Protein AF-A0A929H1V7-F1 (afdb_monomer_lite)

Structure (mmCIF, N/CA/C/O backbone):
data_AF-A0A929H1V7-F1
#
_entry.id   AF-A0A929H1V7-F1
#
loop_
_atom_site.group_PDB
_atom_site.id
_atom_site.type_symbol
_atom_site.label_atom_id
_atom_site.label_alt_id
_atom_site.label_comp_id
_atom_site.label_asym_id
_atom_site.label_entity_id
_atom_site.label_seq_id
_atom_site.pdbx_PDB_ins_code
_atom_site.Cartn_x
_atom_site.Cartn_y
_atom_site.Cartn_z
_atom_site.occupancy
_atom_site.B_iso_or_equiv
_atom_site.auth_seq_id
_atom_site.auth_comp_id
_atom_site.auth_asym_id
_atom_site.auth_atom_id
_atom_site.pdbx_PDB_model_num
ATOM 1 N N . MET A 1 1 ? -8.031 -7.283 -23.800 1.00 56.28 1 MET A N 1
ATOM 2 C CA . MET A 1 1 ? -7.311 -6.531 -22.741 1.00 56.28 1 MET A CA 1
ATOM 3 C C . MET A 1 1 ? -5.813 -6.764 -22.829 1.00 56.28 1 MET A C 1
ATOM 5 O O . MET A 1 1 ? -5.122 -5.788 -23.085 1.00 56.28 1 MET A O 1
ATOM 9 N N . LYS A 1 2 ? -5.358 -8.027 -22.775 1.00 67.12 2 LYS A N 1
ATOM 10 C CA . LYS A 1 2 ? -3.942 -8.438 -22.882 1.00 67.12 2 LYS A CA 1
ATOM 11 C C . LYS A 1 2 ? -3.128 -7.681 -23.948 1.00 67.12 2 LYS A C 1
ATOM 13 O O . LYS A 1 2 ? -2.090 -7.115 -23.642 1.00 67.12 2 LYS A O 1
ATOM 18 N N . GLU A 1 3 ? -3.632 -7.583 -25.179 1.00 77.75 3 GLU A N 1
ATOM 19 C CA . GLU A 1 3 ? -2.918 -6.915 -26.286 1.00 77.75 3 GLU A CA 1
ATOM 20 C C . GLU A 1 3 ? -2.670 -5.415 -26.063 1.00 77.75 3 GLU A C 1
ATOM 22 O O . GLU A 1 3 ? -1.625 -4.895 -26.449 1.00 77.75 3 GLU A O 1
ATOM 27 N N . LYS A 1 4 ? -3.604 -4.705 -25.411 1.00 84.12 4 LYS A N 1
ATOM 28 C CA . LYS A 1 4 ? -3.446 -3.270 -25.124 1.00 84.12 4 LYS A CA 1
ATOM 29 C C . LYS A 1 4 ? -2.393 -3.038 -24.039 1.00 84.12 4 LYS A C 1
ATOM 31 O O . LYS A 1 4 ? -1.617 -2.096 -24.145 1.00 84.12 4 LYS A O 1
ATOM 36 N N . GLU A 1 5 ? -2.357 -3.897 -23.025 1.00 85.38 5 GLU A N 1
ATOM 37 C CA . GLU A 1 5 ? -1.403 -3.833 -21.909 1.00 85.38 5 GLU A CA 1
ATOM 38 C C . GLU A 1 5 ? 0.011 -4.184 -22.375 1.00 85.38 5 GLU A C 1
ATOM 40 O O . GLU A 1 5 ? 0.941 -3.408 -22.158 1.00 85.38 5 GLU A O 1
ATOM 45 N N . ILE A 1 6 ? 0.155 -5.282 -23.124 1.00 89.88 6 ILE A N 1
ATOM 46 C CA . ILE A 1 6 ? 1.415 -5.657 -23.779 1.00 89.88 6 ILE A CA 1
ATOM 47 C C . ILE A 1 6 ? 1.885 -4.527 -24.703 1.00 89.88 6 ILE A C 1
ATOM 49 O O . ILE A 1 6 ? 3.061 -4.168 -24.690 1.00 89.88 6 ILE A O 1
ATOM 53 N N . GLY A 1 7 ? 0.972 -3.909 -25.460 1.00 92.19 7 GLY A N 1
ATOM 54 C CA . GLY A 1 7 ? 1.287 -2.760 -26.309 1.00 92.19 7 GLY A CA 1
ATOM 55 C C . GLY A 1 7 ? 1.842 -1.557 -25.536 1.00 92.19 7 GLY A C 1
ATOM 56 O O . GLY A 1 7 ? 2.769 -0.903 -26.009 1.00 92.19 7 GLY A O 1
ATOM 57 N N . LEU A 1 8 ? 1.329 -1.267 -24.336 1.00 91.75 8 LEU A N 1
ATOM 58 C CA . LEU A 1 8 ? 1.858 -0.193 -23.484 1.00 91.75 8 LEU A CA 1
ATOM 59 C C . LEU A 1 8 ? 3.265 -0.502 -22.961 1.00 91.75 8 LEU A C 1
ATOM 61 O O . LEU A 1 8 ? 4.100 0.403 -22.909 1.00 91.75 8 LEU A O 1
ATOM 65 N N . ILE A 1 9 ? 3.531 -1.761 -22.606 1.00 93.50 9 ILE A N 1
ATOM 66 C CA . ILE A 1 9 ? 4.848 -2.201 -22.132 1.00 93.50 9 ILE A CA 1
ATOM 67 C C . ILE A 1 9 ? 5.871 -2.173 -23.276 1.00 93.50 9 ILE A C 1
ATOM 69 O O . ILE A 1 9 ? 6.960 -1.631 -23.099 1.00 93.50 9 ILE A O 1
ATOM 73 N N . LYS A 1 10 ? 5.505 -2.640 -24.479 1.00 94.56 10 LYS A N 1
ATOM 74 C CA . LYS A 1 10 ? 6.360 -2.557 -25.681 1.00 94.56 10 LYS A CA 1
ATOM 75 C C . LYS A 1 10 ? 6.767 -1.117 -26.001 1.00 94.56 10 LYS A C 1
ATOM 77 O O . LYS A 1 10 ? 7.938 -0.859 -26.251 1.00 94.56 10 LYS A O 1
ATOM 82 N N . LYS A 1 11 ? 5.846 -0.158 -25.862 1.00 94.75 11 LYS A N 1
ATOM 83 C CA . LYS A 1 11 ? 6.169 1.272 -26.004 1.00 94.75 11 LYS A CA 1
ATOM 84 C C . LYS A 1 11 ? 7.194 1.768 -24.982 1.00 94.75 11 LYS A C 1
ATOM 86 O O . LYS A 1 11 ? 7.958 2.672 -25.296 1.00 94.75 11 LYS A O 1
ATOM 91 N N . GLN A 1 12 ? 7.217 1.229 -23.758 1.00 95.12 12 GLN A N 1
ATOM 92 C CA . GLN A 1 12 ? 8.269 1.593 -22.800 1.00 95.12 12 GLN A CA 1
ATOM 93 C C . GLN A 1 12 ? 9.619 0.982 -23.174 1.00 95.12 12 GLN A C 1
ATOM 95 O O . GLN A 1 12 ? 10.633 1.630 -22.938 1.00 95.12 12 GLN A O 1
ATOM 100 N N . ILE A 1 13 ? 9.642 -0.206 -23.788 1.00 95.06 13 ILE A N 1
ATOM 101 C CA . ILE A 1 13 ? 10.875 -0.792 -24.332 1.00 95.06 13 ILE A CA 1
ATOM 102 C C . ILE A 1 13 ? 11.421 0.088 -25.461 1.00 95.06 13 ILE A C 1
ATOM 104 O O . ILE A 1 13 ? 12.586 0.459 -25.416 1.00 95.06 13 ILE A O 1
ATOM 108 N N . GLU A 1 14 ? 10.582 0.505 -26.412 1.00 94.31 14 GLU A N 1
ATOM 109 C CA . GLU A 1 14 ? 10.996 1.379 -27.526 1.00 94.31 14 GLU A CA 1
ATOM 110 C C . GLU A 1 14 ? 11.602 2.709 -27.047 1.00 94.31 14 GLU A C 1
ATOM 112 O O . GLU A 1 14 ? 12.548 3.223 -27.641 1.00 94.31 14 GLU A O 1
ATOM 117 N N . LYS A 1 15 ? 11.098 3.268 -25.939 1.00 92.38 15 LYS A N 1
ATOM 118 C CA . LYS A 1 15 ? 11.644 4.505 -25.362 1.00 92.38 15 LYS A CA 1
ATOM 119 C C . LYS A 1 15 ? 13.083 4.372 -24.862 1.00 92.38 15 LYS A C 1
ATOM 121 O O . LYS A 1 15 ? 13.756 5.396 -24.787 1.00 92.38 15 LYS A O 1
ATOM 126 N N . LEU A 1 16 ? 13.551 3.170 -24.513 1.00 90.44 16 LEU A N 1
ATOM 127 C CA . LEU A 1 16 ? 14.931 2.950 -24.054 1.00 90.44 16 LEU A CA 1
ATOM 128 C C . LEU A 1 16 ? 15.960 3.305 -25.140 1.00 90.44 16 LEU A C 1
ATOM 130 O O . LEU A 1 16 ? 17.067 3.751 -24.827 1.00 90.44 16 LEU A O 1
ATOM 134 N N . ASP A 1 17 ? 15.567 3.169 -26.406 1.00 88.38 17 ASP A N 1
ATOM 135 C CA . ASP A 1 17 ? 16.401 3.445 -27.578 1.00 88.38 17 ASP A CA 1
ATOM 136 C C . ASP A 1 17 ? 16.272 4.899 -28.073 1.00 88.38 17 ASP A C 1
ATOM 138 O O . ASP A 1 17 ? 16.879 5.281 -29.076 1.00 88.38 17 ASP A O 1
ATOM 142 N N . ASN A 1 18 ? 15.499 5.741 -27.375 1.00 88.50 18 ASN A N 1
ATOM 143 C CA . ASN A 1 18 ? 15.384 7.152 -27.723 1.00 88.50 18 ASN A CA 1
ATOM 144 C C . ASN A 1 18 ? 16.726 7.878 -27.508 1.00 88.50 18 ASN A C 1
ATOM 146 O O . ASN A 1 18 ? 17.435 7.641 -26.527 1.00 88.50 18 ASN A O 1
ATOM 150 N N . LYS A 1 19 ? 17.057 8.796 -28.422 1.00 83.31 19 LYS A N 1
ATOM 151 C CA . LYS A 1 19 ? 18.257 9.638 -28.341 1.00 83.31 19 LYS A CA 1
ATOM 152 C C . LYS A 1 19 ? 18.227 10.549 -27.113 1.00 83.31 19 LYS A C 1
ATOM 154 O O . LYS A 1 19 ? 19.256 10.711 -26.468 1.00 83.31 19 LYS A O 1
ATOM 159 N N . ASP A 1 20 ? 17.045 11.043 -26.750 1.00 85.44 20 ASP A N 1
ATOM 160 C CA . ASP A 1 20 ? 16.828 11.920 -25.591 1.00 85.44 20 ASP A CA 1
ATOM 161 C C . ASP A 1 20 ? 16.366 11.123 -24.357 1.00 85.44 20 ASP A C 1
ATOM 163 O O . ASP A 1 20 ? 15.436 11.508 -23.648 1.00 85.44 20 ASP A O 1
ATOM 167 N N . PHE A 1 21 ? 16.950 9.941 -24.142 1.00 87.75 21 PHE A N 1
ATOM 168 C CA . PHE A 1 21 ? 16.552 9.062 -23.047 1.00 87.75 21 PHE A CA 1
ATOM 169 C C . PHE A 1 21 ? 16.886 9.661 -21.675 1.00 87.75 21 PHE A C 1
ATOM 171 O O . PHE A 1 21 ? 18.051 9.896 -21.356 1.00 87.75 21 PHE A O 1
ATOM 178 N N . ASP A 1 22 ? 15.858 9.795 -20.838 1.00 89.06 22 ASP A N 1
ATOM 179 C CA . ASP A 1 22 ? 15.964 10.146 -19.424 1.00 89.06 22 ASP A CA 1
ATOM 180 C C . ASP A 1 22 ? 15.515 8.956 -18.566 1.00 89.06 22 ASP A C 1
ATOM 182 O O . ASP A 1 22 ? 14.370 8.495 -18.659 1.00 89.06 22 ASP A O 1
ATOM 186 N N . LEU A 1 23 ? 16.430 8.450 -17.733 1.00 88.56 23 LEU A N 1
ATOM 187 C CA . LEU A 1 23 ? 16.198 7.266 -16.911 1.00 88.56 23 LEU A CA 1
ATOM 188 C C . LEU A 1 23 ? 15.082 7.481 -15.881 1.00 88.56 23 LEU A C 1
ATOM 190 O O . LEU A 1 23 ? 14.253 6.592 -15.690 1.00 88.56 23 LEU A O 1
ATOM 194 N N . GLU A 1 24 ? 15.038 8.635 -15.217 1.00 88.75 24 GLU A N 1
ATOM 195 C CA . GLU A 1 24 ? 14.078 8.888 -14.141 1.00 88.75 24 GLU A CA 1
ATOM 196 C C . GLU A 1 24 ? 12.672 9.137 -14.700 1.00 88.75 24 GLU A C 1
ATOM 198 O O . GLU A 1 24 ? 11.698 8.550 -14.218 1.00 88.75 24 GLU A O 1
ATOM 203 N N . ALA A 1 25 ? 12.552 9.902 -15.786 1.00 90.69 25 ALA A N 1
ATOM 204 C CA . ALA A 1 25 ? 11.287 10.088 -16.492 1.00 90.69 25 ALA A CA 1
ATOM 205 C C . ALA A 1 25 ? 10.756 8.759 -17.058 1.00 90.69 25 ALA A C 1
ATOM 207 O O . ALA A 1 25 ? 9.558 8.449 -16.958 1.00 90.69 25 ALA A O 1
ATOM 208 N N . TRP A 1 26 ? 11.645 7.933 -17.617 1.00 94.81 26 TRP A N 1
ATOM 209 C CA . TRP A 1 26 ? 11.286 6.600 -18.085 1.00 94.81 26 TRP A CA 1
ATOM 210 C C . TRP A 1 26 ? 10.824 5.699 -16.933 1.00 94.81 26 TRP A C 1
ATOM 212 O O . TRP A 1 26 ? 9.763 5.084 -17.055 1.00 94.81 26 TRP A O 1
ATOM 222 N N . LYS A 1 27 ? 11.530 5.679 -15.793 1.00 93.44 27 LYS A N 1
ATOM 223 C CA . LYS A 1 27 ? 11.140 4.912 -14.595 1.00 93.44 27 LYS A CA 1
ATOM 224 C C . LYS A 1 27 ? 9.755 5.307 -14.100 1.00 93.44 27 LYS A C 1
ATOM 226 O O . LYS A 1 27 ? 8.914 4.430 -13.930 1.00 93.44 27 LYS A O 1
ATOM 231 N N . ILE A 1 28 ? 9.489 6.603 -13.922 1.00 92.00 28 ILE A N 1
ATOM 232 C CA . ILE A 1 28 ? 8.187 7.100 -13.446 1.00 92.00 28 ILE A CA 1
ATOM 233 C C . ILE A 1 28 ? 7.065 6.644 -14.383 1.00 92.00 28 ILE A C 1
ATOM 235 O O . ILE A 1 28 ? 6.082 6.049 -13.943 1.00 92.00 28 ILE A O 1
ATOM 239 N N . SER A 1 29 ? 7.222 6.880 -15.689 1.00 92.88 29 SER A N 1
ATOM 240 C CA . SER A 1 29 ? 6.186 6.516 -16.663 1.00 92.88 29 SER A CA 1
ATOM 241 C C . SER A 1 29 ? 5.980 5.002 -16.781 1.00 92.88 29 SER A C 1
ATOM 243 O O . SER A 1 29 ? 4.849 4.542 -16.939 1.00 92.88 29 SER A O 1
ATOM 245 N N . THR A 1 30 ? 7.051 4.222 -16.643 1.00 93.69 30 THR A N 1
ATOM 246 C CA . THR A 1 30 ? 7.009 2.758 -16.651 1.00 93.69 30 THR A CA 1
ATOM 247 C C . THR A 1 30 ? 6.316 2.211 -15.408 1.00 93.69 30 THR A C 1
ATOM 249 O O . THR A 1 30 ? 5.463 1.335 -15.531 1.00 93.69 30 THR A O 1
ATOM 252 N N . ILE A 1 31 ? 6.613 2.759 -14.226 1.00 91.44 31 ILE A N 1
ATOM 253 C CA . ILE A 1 31 ? 5.963 2.377 -12.967 1.00 91.44 31 ILE A CA 1
ATOM 254 C C . ILE A 1 31 ? 4.452 2.589 -13.065 1.00 91.44 31 ILE A C 1
ATOM 256 O O . ILE A 1 31 ? 3.716 1.642 -12.824 1.00 91.44 31 ILE A O 1
ATOM 260 N N . LEU A 1 32 ? 3.985 3.756 -13.524 1.00 88.56 32 LEU A N 1
ATOM 261 C CA . LEU A 1 32 ? 2.546 4.038 -13.663 1.00 88.56 32 LEU A CA 1
ATOM 262 C C . LEU A 1 32 ? 1.819 3.027 -14.565 1.00 88.56 32 LEU A C 1
ATOM 264 O O . LEU A 1 32 ? 0.668 2.661 -14.318 1.00 88.56 32 LEU A O 1
ATOM 268 N N . ILE A 1 33 ? 2.482 2.561 -15.626 1.00 89.62 33 ILE A N 1
ATOM 269 C CA . ILE A 1 33 ? 1.927 1.535 -16.515 1.00 89.62 33 ILE A CA 1
ATOM 270 C C . ILE A 1 33 ? 1.894 0.182 -15.808 1.00 89.62 33 ILE A C 1
ATOM 272 O O . ILE A 1 33 ? 0.863 -0.487 -15.828 1.00 89.62 33 ILE A O 1
ATOM 276 N N . LEU A 1 34 ? 2.991 -0.220 -15.165 1.00 89.75 34 LEU A N 1
ATOM 277 C CA . LEU A 1 34 ? 3.067 -1.500 -14.463 1.00 89.75 34 LEU A CA 1
ATOM 278 C C . LEU A 1 34 ? 2.118 -1.559 -13.260 1.00 89.75 34 LEU A C 1
ATOM 280 O O . LEU A 1 34 ? 1.528 -2.607 -13.030 1.00 89.75 34 LEU A O 1
ATOM 284 N N . GLU A 1 35 ? 1.900 -0.455 -12.547 1.00 87.06 35 GLU A N 1
ATOM 285 C CA . GLU A 1 35 ? 0.893 -0.341 -11.483 1.00 87.06 35 GLU A CA 1
ATOM 286 C C . GLU A 1 35 ? -0.509 -0.614 -12.012 1.00 87.06 35 GLU A C 1
ATOM 288 O O . GLU A 1 35 ? -1.284 -1.346 -11.399 1.00 87.06 35 GLU A O 1
ATOM 293 N N . ARG A 1 36 ? -0.831 -0.072 -13.188 1.00 83.62 36 ARG A N 1
ATOM 294 C CA . ARG A 1 36 ? -2.131 -0.298 -13.813 1.00 83.62 36 ARG A CA 1
ATOM 295 C C . ARG A 1 36 ? -2.311 -1.737 -14.300 1.00 83.62 36 ARG A C 1
ATOM 297 O O . ARG A 1 36 ? -3.433 -2.231 -14.280 1.00 83.62 36 ARG A O 1
ATOM 304 N N . VAL A 1 37 ? -1.240 -2.382 -14.762 1.00 84.00 37 VAL A N 1
ATOM 305 C CA . VAL A 1 37 ? -1.288 -3.744 -15.321 1.00 84.00 37 VAL A CA 1
ATOM 306 C C . VAL A 1 37 ? -1.207 -4.819 -14.230 1.00 84.00 37 VAL A C 1
ATOM 308 O O . VAL A 1 37 ? -1.915 -5.816 -14.310 1.00 84.00 37 VAL A O 1
ATOM 311 N N . PHE A 1 38 ? -0.370 -4.621 -13.208 1.00 82.25 38 PHE A N 1
ATOM 312 C CA . PHE A 1 38 ? -0.020 -5.631 -12.199 1.00 82.25 38 PHE A CA 1
ATOM 313 C C . PHE A 1 38 ? -0.356 -5.232 -10.749 1.00 82.25 38 PHE A C 1
ATOM 315 O O . PHE A 1 38 ? -0.218 -6.062 -9.851 1.00 82.25 38 PHE A O 1
ATOM 322 N N . GLY A 1 39 ? -0.795 -3.995 -10.496 1.00 78.88 39 GLY A N 1
ATOM 323 C CA . GLY A 1 39 ? -1.082 -3.465 -9.158 1.00 78.88 39 GLY A CA 1
ATOM 324 C C . GLY A 1 39 ? 0.112 -2.773 -8.483 1.00 78.88 39 GLY A C 1
ATOM 325 O O . GLY A 1 39 ? 1.269 -3.001 -8.833 1.00 78.88 39 GLY A O 1
ATOM 326 N N . TYR A 1 40 ? -0.184 -1.936 -7.480 1.00 66.62 40 T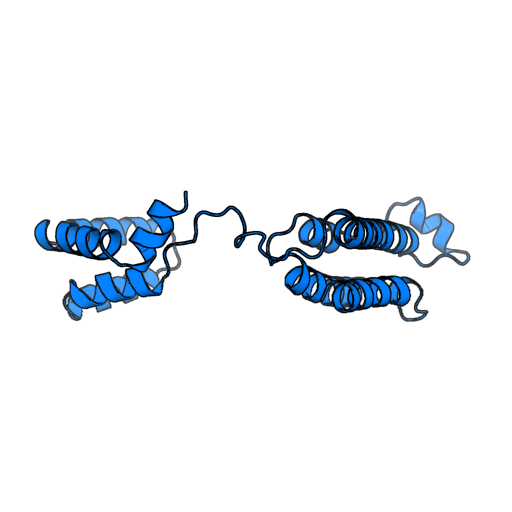YR A N 1
ATOM 327 C CA . TYR A 1 40 ? 0.744 -1.000 -6.818 1.00 66.62 40 TYR A CA 1
ATOM 328 C C . TYR A 1 40 ? 1.910 -1.625 -6.020 1.00 66.62 40 TYR A C 1
ATOM 330 O O . TYR A 1 40 ? 2.817 -0.907 -5.614 1.00 66.62 40 TYR A O 1
ATOM 338 N N . ASP A 1 41 ? 1.914 -2.944 -5.797 1.00 60.97 41 ASP A N 1
ATOM 339 C CA . ASP A 1 41 ? 2.862 -3.631 -4.893 1.00 60.97 41 ASP A CA 1
ATOM 340 C C . ASP A 1 41 ? 3.578 -4.811 -5.578 1.00 60.97 41 ASP A C 1
ATOM 342 O O . ASP A 1 41 ? 3.979 -5.793 -4.952 1.00 60.97 41 ASP A O 1
ATOM 346 N N . SER A 1 42 ? 3.701 -4.768 -6.909 1.00 72.56 42 SER A N 1
ATOM 347 C CA . SER A 1 42 ? 4.418 -5.820 -7.629 1.00 72.56 42 SER A CA 1
ATOM 348 C C . SER A 1 42 ? 5.931 -5.686 -7.419 1.00 72.56 42 SER A C 1
ATOM 350 O O . SER A 1 42 ? 6.514 -4.606 -7.545 1.00 72.56 42 SER A O 1
ATOM 352 N N . SER A 1 43 ? 6.614 -6.810 -7.185 1.00 78.94 43 SER A N 1
ATOM 353 C CA . SER A 1 43 ? 8.086 -6.861 -7.114 1.00 78.94 43 SER A CA 1
ATOM 354 C C . SER A 1 43 ? 8.766 -6.306 -8.377 1.00 78.94 43 SER A C 1
ATOM 356 O O . SER A 1 43 ? 9.923 -5.887 -8.335 1.00 78.94 43 SER A O 1
ATOM 358 N N . LYS A 1 44 ? 8.031 -6.245 -9.495 1.00 83.62 44 LYS A N 1
ATOM 359 C CA . LYS A 1 44 ? 8.444 -5.653 -10.773 1.00 83.62 44 LYS A CA 1
ATOM 360 C C . LYS A 1 44 ? 8.599 -4.130 -10.669 1.00 83.62 44 LYS A C 1
ATOM 362 O O . LYS A 1 44 ? 9.596 -3.595 -11.145 1.00 83.62 44 LYS A O 1
ATOM 367 N N . ILE A 1 45 ? 7.685 -3.444 -9.977 1.00 86.19 45 ILE A N 1
ATOM 368 C CA . ILE A 1 45 ? 7.762 -1.992 -9.727 1.00 86.19 45 ILE A CA 1
ATOM 369 C C . ILE A 1 45 ? 8.989 -1.653 -8.881 1.00 86.19 45 ILE A C 1
ATOM 371 O O . ILE A 1 45 ? 9.731 -0.728 -9.209 1.00 86.19 45 ILE A O 1
ATOM 375 N N . ILE A 1 46 ? 9.250 -2.439 -7.832 1.00 86.25 46 ILE A N 1
ATOM 376 C CA . ILE A 1 46 ? 10.431 -2.261 -6.973 1.00 86.25 46 ILE A CA 1
ATOM 377 C C . ILE A 1 46 ? 11.717 -2.413 -7.796 1.00 86.25 46 ILE A C 1
ATOM 379 O O . ILE A 1 46 ? 12.631 -1.599 -7.671 1.00 86.25 46 ILE A O 1
ATOM 383 N N . LYS A 1 47 ? 11.773 -3.415 -8.684 1.00 88.00 47 LYS A N 1
ATOM 384 C CA . LYS A 1 47 ? 12.915 -3.626 -9.586 1.00 88.00 47 LYS A CA 1
ATOM 385 C C . LYS A 1 47 ? 13.158 -2.425 -10.505 1.00 88.00 47 LYS A C 1
ATOM 387 O O . LYS A 1 47 ? 14.306 -2.014 -10.613 1.00 88.00 47 LYS A O 1
ATOM 392 N N . ILE A 1 48 ? 12.113 -1.838 -11.101 1.00 91.69 48 ILE A N 1
ATOM 393 C CA . ILE A 1 48 ? 12.231 -0.620 -11.929 1.00 91.69 48 ILE A CA 1
ATOM 394 C C . ILE A 1 48 ? 12.675 0.590 -11.092 1.00 91.69 48 ILE A C 1
ATOM 396 O O . ILE A 1 48 ? 13.537 1.358 -11.517 1.00 91.69 48 ILE A O 1
ATOM 400 N N . LYS A 1 49 ? 12.134 0.761 -9.881 1.00 88.56 49 LYS A N 1
ATOM 401 C CA . LYS A 1 49 ? 12.490 1.874 -8.984 1.00 88.56 49 LYS A CA 1
ATOM 402 C C . LYS A 1 49 ? 13.974 1.869 -8.603 1.00 88.56 49 LYS A C 1
ATOM 404 O O . LYS A 1 49 ? 14.585 2.934 -8.536 1.00 88.56 49 LYS A O 1
ATOM 409 N N . ASN A 1 50 ? 14.540 0.678 -8.416 1.00 88.00 50 ASN A N 1
ATOM 410 C CA . ASN A 1 50 ? 15.931 0.470 -8.011 1.00 88.00 50 ASN A CA 1
ATOM 411 C C . ASN A 1 50 ? 16.923 0.459 -9.186 1.00 88.00 50 ASN A C 1
ATOM 413 O O . ASN A 1 50 ? 18.097 0.148 -8.992 1.00 88.00 50 ASN A O 1
ATOM 417 N N . ILE A 1 51 ? 16.482 0.770 -10.409 1.00 88.00 51 ILE A N 1
ATOM 418 C CA . ILE A 1 51 ? 17.407 0.974 -11.524 1.00 88.00 51 ILE A CA 1
ATOM 419 C C . ILE A 1 51 ? 18.122 2.300 -11.304 1.00 88.00 51 ILE A C 1
ATOM 421 O O . ILE A 1 51 ? 17.490 3.356 -11.227 1.00 88.00 51 ILE A O 1
ATOM 425 N N . HIS A 1 52 ? 19.443 2.235 -11.230 1.00 81.19 52 HIS A N 1
ATOM 426 C CA . HIS A 1 52 ? 20.312 3.395 -11.122 1.00 81.19 52 HIS A CA 1
ATOM 427 C C . HIS A 1 52 ? 21.288 3.418 -12.291 1.00 81.19 52 HIS A C 1
ATOM 429 O O . HIS A 1 52 ? 21.525 2.396 -12.944 1.00 81.19 52 HIS A O 1
ATOM 435 N N . GLN A 1 53 ? 21.829 4.601 -12.562 1.00 73.75 53 GLN A N 1
ATOM 436 C CA . GLN A 1 53 ? 22.943 4.744 -13.482 1.00 73.75 53 GLN A CA 1
ATOM 437 C C . GLN A 1 53 ? 24.166 4.028 -12.902 1.00 73.75 53 GLN A C 1
ATOM 439 O O . GLN A 1 53 ? 24.489 4.206 -11.726 1.00 73.75 53 GLN A O 1
ATOM 444 N N . ASP A 1 54 ? 24.840 3.222 -13.719 1.00 66.25 54 ASP A N 1
ATOM 445 C CA . ASP A 1 54 ? 26.086 2.581 -13.308 1.00 66.25 54 ASP A CA 1
ATOM 446 C C . ASP A 1 54 ? 27.226 3.609 -13.348 1.00 66.25 54 ASP A C 1
ATOM 448 O O . ASP A 1 54 ? 27.704 3.999 -14.415 1.00 66.25 54 ASP A O 1
ATOM 452 N N . LEU A 1 55 ? 27.635 4.071 -12.166 1.00 61.53 55 LEU A N 1
ATOM 453 C CA . LEU A 1 55 ? 28.720 5.037 -11.961 1.00 61.53 55 LEU A CA 1
ATOM 454 C C . LEU A 1 55 ? 30.045 4.361 -11.559 1.00 61.53 55 LEU A C 1
ATOM 456 O O . LEU A 1 55 ? 30.911 5.006 -10.967 1.00 61.53 55 LEU A O 1
ATOM 460 N N . SER A 1 56 ? 30.210 3.060 -11.814 1.00 57.44 56 SER A N 1
ATOM 461 C CA . SER A 1 56 ? 31.457 2.360 -11.500 1.00 57.44 56 SER A CA 1
ATOM 462 C C . SER A 1 56 ? 32.660 2.950 -12.253 1.00 57.44 56 SER A C 1
ATOM 464 O O . SER A 1 56 ? 32.575 3.385 -13.399 1.00 57.44 56 SER A O 1
ATOM 466 N N . SER A 1 57 ? 33.845 2.932 -11.635 1.00 48.34 57 SER A N 1
ATOM 467 C CA . SER A 1 57 ? 35.076 3.468 -12.246 1.00 48.34 57 SER A CA 1
ATOM 468 C C . SER A 1 57 ? 35.473 2.783 -13.566 1.00 48.34 57 SER A C 1
ATOM 470 O O . SER A 1 57 ? 36.338 3.287 -14.279 1.00 48.34 57 SER A O 1
ATOM 472 N N . TRP A 1 58 ? 34.856 1.642 -13.894 1.00 52.25 58 TRP A N 1
ATOM 473 C CA . TRP A 1 58 ? 34.979 0.964 -15.185 1.00 52.25 58 TRP A CA 1
ATOM 474 C C . TRP A 1 58 ? 34.029 1.560 -16.239 1.00 52.25 58 TRP A C 1
ATOM 476 O O . TRP A 1 58 ? 34.470 1.806 -17.359 1.00 52.25 58 TRP A O 1
ATOM 486 N N . SER A 1 59 ? 32.782 1.898 -15.882 1.00 53.69 59 SER A N 1
ATOM 487 C CA . SER A 1 59 ? 31.827 2.551 -16.795 1.00 53.69 59 SER A CA 1
ATOM 488 C C . SER A 1 59 ? 32.256 3.977 -17.173 1.00 53.69 59 SER A C 1
ATOM 490 O O . SER A 1 59 ? 32.041 4.433 -18.296 1.00 53.69 59 SER A O 1
ATOM 492 N N . LEU A 1 60 ? 32.959 4.670 -16.273 1.00 53.75 60 LEU A N 1
ATOM 493 C CA . LEU A 1 60 ? 33.522 6.000 -16.531 1.00 53.75 60 LEU A CA 1
ATOM 494 C C . LEU A 1 60 ? 34.688 5.987 -17.537 1.00 53.75 60 LEU A C 1
ATOM 496 O O . LEU A 1 60 ? 34.971 7.016 -18.146 1.00 53.75 60 LEU A O 1
ATOM 500 N N . ARG A 1 61 ? 35.364 4.842 -17.730 1.00 60.62 61 ARG A N 1
ATOM 501 C CA . ARG A 1 61 ? 36.482 4.720 -18.681 1.00 60.62 61 ARG A CA 1
ATOM 502 C C . ARG A 1 61 ? 36.000 4.490 -20.117 1.00 60.62 61 ARG A C 1
ATOM 504 O O . ARG A 1 61 ? 36.613 5.022 -21.038 1.00 60.62 61 ARG A O 1
ATOM 511 N N . ASP A 1 62 ? 34.898 3.758 -20.287 1.00 53.94 62 ASP A N 1
ATOM 512 C CA . ASP A 1 62 ? 34.309 3.429 -21.598 1.00 53.94 62 ASP A CA 1
ATOM 513 C C . ASP A 1 62 ? 33.405 4.538 -22.170 1.00 53.94 62 ASP A C 1
ATOM 515 O O . ASP A 1 62 ? 33.228 4.637 -23.382 1.00 53.94 62 ASP A O 1
ATOM 519 N N . THR A 1 63 ? 32.885 5.452 -21.344 1.00 50.84 63 THR A N 1
ATOM 520 C CA . THR A 1 63 ? 32.054 6.584 -21.820 1.00 50.84 63 THR A CA 1
ATOM 521 C C . THR A 1 63 ? 32.825 7.637 -22.634 1.00 50.84 63 THR A C 1
ATOM 523 O O . THR A 1 63 ? 32.207 8.524 -23.224 1.00 50.84 63 THR A O 1
ATOM 526 N N . LEU A 1 64 ? 34.155 7.520 -22.752 1.00 51.97 64 LEU A N 1
ATOM 527 C CA . LEU A 1 64 ? 34.983 8.355 -23.637 1.00 51.97 64 LEU A CA 1
ATOM 528 C C . LEU A 1 64 ? 34.829 8.009 -25.131 1.00 51.97 64 LEU A C 1
ATOM 530 O O . LEU A 1 64 ? 35.361 8.725 -25.980 1.00 51.97 64 LEU A O 1
ATOM 534 N N . GLY A 1 65 ? 34.067 6.965 -25.472 1.00 49.72 65 GLY A N 1
ATOM 535 C CA . GLY A 1 65 ? 33.718 6.640 -26.849 1.00 49.72 65 GLY A CA 1
ATOM 536 C C . GLY A 1 65 ? 32.375 5.920 -26.949 1.00 49.72 65 GLY A C 1
ATOM 537 O O . GLY A 1 65 ? 32.289 4.713 -26.785 1.00 49.72 65 GLY A O 1
ATOM 538 N N . THR A 1 66 ? 31.328 6.642 -27.341 1.00 49.06 66 THR A N 1
ATOM 539 C CA . THR A 1 66 ? 30.091 6.129 -27.976 1.00 49.06 66 THR A CA 1
ATOM 540 C C . THR A 1 66 ? 29.008 5.387 -27.171 1.00 49.06 66 THR A C 1
ATOM 542 O O . THR A 1 66 ? 27.897 5.312 -27.692 1.00 49.06 66 THR A O 1
ATOM 545 N N . SER A 1 67 ? 29.205 4.937 -25.929 1.00 50.88 67 SER A N 1
ATOM 546 C CA . SER A 1 67 ? 28.112 4.340 -25.123 1.00 50.88 67 SER A CA 1
ATOM 547 C C . SER A 1 67 ? 27.558 5.317 -24.087 1.00 50.88 67 SER A C 1
ATOM 549 O O . SER A 1 67 ? 28.301 5.848 -23.259 1.00 50.88 67 SER A O 1
ATOM 551 N N . SER A 1 68 ? 26.248 5.574 -24.122 1.00 57.19 68 SER A N 1
ATOM 552 C CA . SER A 1 68 ? 25.582 6.421 -23.129 1.00 57.19 68 SER A CA 1
ATOM 553 C C . SER A 1 68 ? 25.717 5.778 -21.745 1.00 57.19 68 SER A C 1
ATOM 555 O O . SER A 1 68 ? 25.550 4.569 -21.616 1.00 57.19 68 SER A O 1
ATOM 557 N N . GLY A 1 69 ? 25.996 6.550 -20.688 1.00 65.31 69 GLY A N 1
ATOM 558 C CA . GLY A 1 69 ? 26.224 6.024 -19.325 1.00 65.31 69 GLY A CA 1
ATOM 559 C C . GLY A 1 69 ? 25.046 5.255 -18.696 1.00 65.31 69 GLY A C 1
ATOM 560 O O . GLY A 1 69 ? 25.102 4.899 -17.525 1.00 65.31 69 GLY A O 1
ATOM 561 N N . TYR A 1 70 ? 23.982 5.011 -19.462 1.00 72.50 70 TYR A N 1
ATOM 562 C CA . TYR A 1 70 ? 22.775 4.292 -19.089 1.00 72.50 70 TYR A CA 1
ATOM 563 C C . TYR A 1 70 ? 22.646 2.924 -19.763 1.00 72.50 70 TYR A C 1
ATOM 565 O O . TYR A 1 70 ? 21.637 2.267 -19.542 1.00 72.50 70 TYR A O 1
ATOM 573 N N . ASP A 1 71 ? 23.601 2.466 -20.576 1.00 80.88 71 ASP A N 1
ATOM 574 C CA . ASP A 1 71 ? 23.428 1.240 -21.373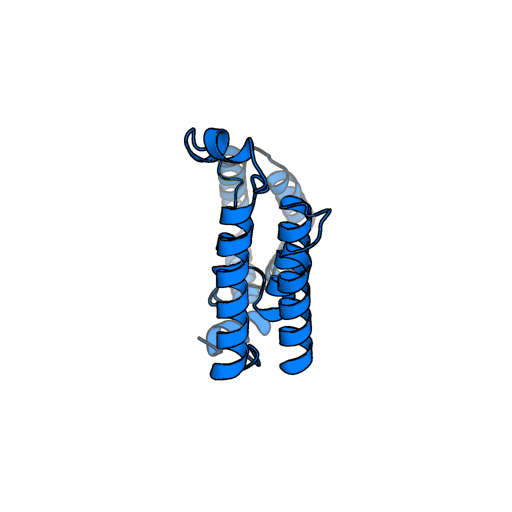 1.00 80.88 71 ASP A CA 1
ATOM 575 C C . ASP A 1 71 ? 23.146 -0.003 -20.504 1.00 80.88 71 ASP A C 1
ATOM 577 O O . ASP A 1 71 ? 22.254 -0.796 -20.817 1.00 80.88 71 ASP A O 1
ATOM 581 N N . ALA A 1 72 ? 23.808 -0.123 -19.348 1.00 82.12 72 ALA A N 1
ATOM 582 C CA . ALA A 1 72 ? 23.511 -1.164 -18.362 1.00 82.12 72 ALA A CA 1
ATOM 583 C C . ALA A 1 72 ? 22.096 -1.017 -17.765 1.00 82.12 72 ALA A C 1
ATOM 585 O O . ALA A 1 72 ? 21.348 -1.993 -17.676 1.00 82.12 72 ALA A O 1
ATOM 586 N N . SER A 1 73 ? 21.695 0.209 -17.414 1.00 86.56 73 SER A N 1
ATOM 587 C CA . SER A 1 73 ? 20.367 0.529 -16.874 1.00 86.56 73 SER A CA 1
ATOM 588 C C . SER A 1 73 ? 19.252 0.257 -17.892 1.00 86.56 73 SER A C 1
ATOM 590 O O . SER A 1 73 ? 18.213 -0.296 -17.534 1.00 86.56 73 SER A O 1
ATOM 592 N N . LYS A 1 74 ? 19.483 0.595 -19.168 1.00 90.19 74 LYS A N 1
ATOM 593 C CA . LYS A 1 74 ? 18.581 0.334 -20.295 1.00 90.19 74 LYS A CA 1
ATOM 594 C C . LYS A 1 74 ? 18.423 -1.162 -20.521 1.00 90.19 74 LYS A C 1
ATOM 596 O O . LYS A 1 74 ? 17.297 -1.642 -20.600 1.00 90.19 74 LYS A O 1
ATOM 601 N N . LYS A 1 75 ? 19.532 -1.910 -20.560 1.00 89.69 75 LYS A N 1
ATOM 602 C CA . LYS A 1 75 ? 19.505 -3.370 -20.704 1.00 89.69 75 LYS A CA 1
ATOM 603 C C . LYS A 1 75 ? 18.712 -4.027 -19.573 1.00 89.69 75 LYS A C 1
ATOM 605 O O . LYS A 1 75 ? 17.810 -4.813 -19.837 1.00 89.69 75 LYS A O 1
ATOM 610 N N . TYR A 1 76 ? 18.991 -3.651 -18.329 1.00 89.06 76 TYR A N 1
ATOM 611 C CA . TYR A 1 76 ? 18.298 -4.209 -17.170 1.00 89.06 76 TYR A CA 1
ATOM 612 C C . TYR A 1 76 ? 16.803 -3.845 -17.149 1.00 89.06 76 TYR A C 1
ATOM 614 O O . TYR A 1 76 ? 15.949 -4.694 -16.899 1.00 89.06 76 TYR A O 1
ATOM 622 N N . GLY A 1 77 ? 16.465 -2.595 -17.485 1.00 92.19 77 GLY A N 1
ATOM 623 C CA . GLY A 1 77 ? 15.080 -2.154 -17.644 1.00 92.19 77 GLY A CA 1
ATOM 624 C C . GLY A 1 77 ? 14.333 -2.934 -18.725 1.00 92.19 77 GLY A C 1
ATOM 625 O O . GLY A 1 77 ? 13.198 -3.357 -18.504 1.00 92.19 77 GLY A O 1
ATOM 626 N N . LYS A 1 78 ? 14.986 -3.184 -19.864 1.00 94.69 78 LYS A N 1
ATOM 627 C CA . LYS A 1 78 ? 14.445 -3.984 -20.966 1.00 94.69 78 LYS A CA 1
ATOM 628 C C . LYS A 1 78 ? 14.141 -5.416 -20.536 1.00 94.69 78 LYS A C 1
ATOM 630 O O . LYS A 1 78 ? 13.016 -5.861 -20.738 1.00 94.69 78 LYS A O 1
ATOM 635 N N . GLU A 1 79 ? 15.082 -6.092 -19.878 1.00 93.94 79 GLU A N 1
ATOM 636 C CA . GLU A 1 79 ? 14.902 -7.472 -19.399 1.00 93.94 79 GLU A CA 1
ATOM 637 C C . GLU A 1 79 ? 13.701 -7.600 -18.444 1.00 93.94 79 GLU A C 1
ATOM 639 O O . GLU A 1 79 ? 12.916 -8.546 -18.542 1.00 93.94 79 GLU A O 1
ATOM 644 N N . ILE A 1 80 ? 13.497 -6.620 -17.553 1.00 93.81 80 ILE A N 1
ATOM 645 C CA . ILE A 1 80 ? 12.331 -6.600 -16.655 1.00 93.81 80 ILE A CA 1
ATOM 646 C C . ILE A 1 80 ? 11.025 -6.494 -17.450 1.00 93.81 80 ILE A C 1
ATOM 648 O O . ILE A 1 80 ? 10.067 -7.211 -17.154 1.00 93.81 80 ILE A O 1
ATOM 652 N N . LEU A 1 81 ? 10.961 -5.608 -18.446 1.00 95.31 81 LEU A N 1
ATOM 653 C CA . LEU A 1 81 ? 9.754 -5.416 -19.253 1.00 95.31 81 LEU A CA 1
ATOM 654 C C . LEU A 1 81 ? 9.472 -6.599 -20.183 1.00 95.31 81 LEU A C 1
ATOM 656 O O . LEU A 1 81 ? 8.312 -6.970 -20.348 1.00 95.31 81 LEU A O 1
ATOM 660 N N . GLU A 1 82 ? 10.505 -7.226 -20.739 1.00 95.19 82 GLU A N 1
ATOM 661 C CA . GLU A 1 82 ? 10.378 -8.453 -21.530 1.00 95.19 82 GLU A CA 1
ATOM 662 C C . GLU A 1 82 ? 9.846 -9.608 -20.678 1.00 95.19 82 GLU A C 1
ATOM 664 O O . GLU A 1 82 ? 8.928 -10.308 -21.107 1.00 95.19 82 GLU A O 1
ATOM 669 N N . ALA A 1 83 ? 10.320 -9.750 -19.436 1.00 92.56 83 ALA A N 1
ATOM 670 C CA . ALA A 1 83 ? 9.761 -10.712 -18.490 1.00 92.56 83 ALA A CA 1
ATOM 671 C C . ALA A 1 83 ? 8.280 -10.421 -18.178 1.00 92.56 83 ALA A C 1
ATOM 673 O O . ALA A 1 83 ? 7.473 -11.347 -18.121 1.00 92.56 83 ALA A O 1
ATOM 674 N N . CYS A 1 84 ? 7.893 -9.145 -18.038 1.00 90.56 84 CYS A N 1
ATOM 675 C CA . CYS A 1 84 ? 6.489 -8.759 -17.852 1.00 90.56 84 CYS A CA 1
ATOM 676 C C . CYS A 1 84 ? 5.621 -9.134 -19.064 1.00 90.56 84 CYS A C 1
ATOM 678 O O . CYS A 1 84 ? 4.499 -9.602 -18.889 1.00 90.56 84 CYS A O 1
ATOM 680 N N . ILE A 1 85 ? 6.120 -8.928 -20.289 1.00 92.31 85 ILE A N 1
ATOM 681 C CA . ILE A 1 85 ? 5.413 -9.320 -21.517 1.00 92.31 85 ILE A CA 1
ATOM 682 C C . ILE A 1 85 ? 5.258 -10.839 -21.570 1.00 92.31 85 ILE A C 1
ATOM 684 O O . ILE A 1 85 ? 4.143 -11.319 -21.757 1.00 92.31 85 ILE A O 1
ATOM 688 N N . MET A 1 86 ? 6.342 -11.584 -21.341 1.00 89.56 86 MET A N 1
ATOM 689 C CA . MET A 1 86 ? 6.328 -13.047 -21.336 1.00 89.56 86 MET A CA 1
ATOM 690 C C . MET A 1 86 ? 5.311 -13.592 -20.328 1.00 89.56 86 MET A C 1
ATOM 692 O O . MET A 1 86 ? 4.554 -14.509 -20.638 1.00 89.56 86 MET A O 1
ATOM 696 N N . GLU A 1 87 ? 5.238 -13.009 -19.134 1.00 86.75 87 GLU A N 1
ATOM 697 C CA . GLU A 1 87 ? 4.249 -13.363 -18.114 1.00 86.75 87 GLU A CA 1
ATOM 698 C C . GLU A 1 87 ? 2.809 -13.108 -18.587 1.00 86.75 87 GLU A C 1
ATOM 700 O O . GLU A 1 87 ? 1.955 -13.982 -18.457 1.00 86.75 87 GLU A O 1
ATOM 705 N N . LEU A 1 88 ? 2.538 -11.952 -19.204 1.00 87.12 88 LEU A N 1
ATOM 706 C CA . LEU A 1 88 ? 1.212 -11.627 -19.748 1.00 87.12 88 LEU A CA 1
ATOM 707 C C . LEU A 1 88 ? 0.807 -12.528 -20.920 1.00 87.12 88 LEU A C 1
ATOM 709 O O . LEU A 1 88 ? -0.381 -12.798 -21.106 1.00 87.12 88 LEU A O 1
ATOM 713 N N . GLU A 1 89 ? 1.769 -12.976 -21.722 1.00 87.69 89 GLU A N 1
ATOM 714 C CA . GLU A 1 89 ? 1.541 -13.884 -22.847 1.00 87.69 89 GLU A CA 1
ATOM 715 C C . GLU A 1 89 ? 1.295 -15.321 -22.368 1.00 87.69 89 GLU A C 1
ATOM 717 O O . GLU A 1 89 ? 0.389 -15.987 -22.870 1.00 87.69 89 GLU A O 1
ATOM 722 N N . THR A 1 90 ? 2.045 -15.777 -21.362 1.00 82.06 90 THR A N 1
ATOM 723 C CA . THR A 1 90 ? 1.983 -17.154 -20.843 1.00 82.06 90 THR A CA 1
ATOM 724 C C . THR A 1 90 ? 0.851 -17.370 -19.842 1.00 82.06 90 THR A C 1
ATOM 726 O O . THR A 1 90 ? 0.079 -18.317 -19.976 1.00 82.06 90 THR A O 1
ATOM 729 N N . LEU A 1 91 ? 0.727 -16.493 -18.845 1.00 79.19 91 LEU A N 1
ATOM 730 C CA . LEU A 1 91 ? -0.248 -16.604 -17.754 1.00 79.19 91 LEU A CA 1
ATOM 731 C C . LEU A 1 91 ? -1.510 -15.778 -18.026 1.00 79.19 91 LEU A C 1
ATOM 733 O O . LEU A 1 91 ? -2.581 -16.053 -17.485 1.00 79.19 91 LEU A O 1
ATOM 737 N N . GLY A 1 92 ? -1.409 -14.792 -18.919 1.00 71.25 92 GLY A N 1
ATOM 738 C CA . GLY A 1 92 ? -2.460 -13.827 -19.189 1.00 71.25 92 GLY A CA 1
ATOM 739 C C . GLY A 1 92 ? -2.322 -12.529 -18.407 1.00 71.25 92 GLY A C 1
ATOM 740 O O . GLY A 1 92 ? -1.567 -12.439 -17.445 1.00 71.25 92 GLY A O 1
ATOM 741 N N . ALA A 1 93 ? -3.107 -11.519 -18.807 1.00 64.44 93 ALA A N 1
ATOM 742 C CA . ALA A 1 93 ? -3.403 -10.382 -17.940 1.00 64.44 93 ALA A CA 1
ATOM 743 C C . ALA A 1 93 ? -3.780 -10.904 -16.550 1.00 64.44 93 ALA A C 1
ATOM 745 O O . ALA A 1 93 ? -4.464 -11.934 -16.496 1.00 64.44 93 ALA A O 1
ATOM 746 N N . PRO A 1 94 ? -3.408 -10.196 -15.472 1.00 62.47 94 PRO A N 1
ATOM 747 C CA . PRO A 1 94 ? -3.951 -10.359 -14.127 1.00 62.47 94 PRO A CA 1
ATOM 748 C C . PRO A 1 94 ? -5.482 -10.182 -14.063 1.00 62.47 94 PRO A C 1
ATOM 750 O O . PRO A 1 94 ? -6.004 -9.389 -13.290 1.00 62.47 94 PRO A O 1
ATOM 753 N N . GLY A 1 95 ? -6.244 -10.891 -14.893 1.00 48.56 95 GLY A N 1
ATOM 754 C CA . GLY A 1 95 ? -7.685 -10.984 -14.833 1.00 48.56 95 GLY A CA 1
ATOM 755 C C . GLY A 1 95 ? -8.012 -11.779 -13.588 1.00 48.56 95 GLY A C 1
ATOM 756 O O . GLY A 1 95 ? -7.872 -12.997 -13.574 1.00 48.56 95 GLY A O 1
ATOM 757 N N . ASN A 1 96 ? -8.409 -11.069 -12.539 1.00 41.59 96 ASN A N 1
ATOM 758 C CA . ASN A 1 96 ? -8.752 -11.628 -11.238 1.00 41.59 96 ASN A CA 1
ATOM 759 C C . ASN A 1 96 ? -7.577 -12.247 -10.471 1.00 41.59 96 ASN A C 1
ATOM 761 O O . ASN A 1 96 ? -7.788 -13.171 -9.682 1.00 41.59 96 ASN A O 1
ATOM 765 N N . ILE A 1 97 ? -6.366 -11.683 -10.577 1.00 42.06 97 ILE A N 1
ATOM 766 C CA . ILE A 1 97 ? -5.524 -11.705 -9.376 1.00 42.06 97 ILE A CA 1
ATOM 767 C C . ILE A 1 97 ? -6.290 -10.831 -8.387 1.00 42.06 97 ILE A C 1
ATOM 769 O O . ILE A 1 97 ? -6.289 -9.604 -8.508 1.00 42.06 97 ILE A O 1
ATOM 773 N N . LYS A 1 98 ? -7.054 -11.487 -7.496 1.00 41.81 98 LYS A N 1
ATOM 774 C CA . LYS A 1 98 ? -7.620 -10.896 -6.280 1.00 41.81 98 LYS A CA 1
ATOM 775 C C . LYS A 1 98 ? -6.618 -9.848 -5.820 1.00 41.81 98 LYS A C 1
ATOM 777 O O . LYS A 1 98 ? -5.438 -10.199 -5.728 1.00 41.81 98 LYS A O 1
ATOM 782 N N . LYS A 1 99 ? -7.072 -8.593 -5.642 1.00 40.03 99 LYS A N 1
ATOM 783 C CA . LYS A 1 99 ? -6.308 -7.499 -5.014 1.00 40.03 99 LYS A CA 1
ATOM 784 C C . LYS A 1 99 ? -5.253 -8.139 -4.127 1.00 40.03 99 LYS A C 1
ATOM 786 O O . LYS A 1 99 ? -5.672 -8.921 -3.282 1.00 40.03 99 LYS A O 1
ATOM 791 N N . SER A 1 100 ? -3.970 -7.919 -4.439 1.00 41.12 100 SER A N 1
ATOM 792 C CA . SER A 1 100 ? -2.785 -8.225 -3.623 1.00 41.12 100 SER A CA 1
ATOM 793 C C . SER A 1 100 ? -3.092 -9.052 -2.376 1.00 41.12 100 SER A C 1
ATOM 795 O O . SER A 1 100 ? -3.864 -8.571 -1.561 1.00 41.12 100 SER A O 1
ATOM 797 N N . THR A 1 101 ? -2.426 -10.184 -2.152 1.00 40.59 101 THR A N 1
ATOM 798 C CA . THR A 1 101 ? -2.347 -10.900 -0.859 1.00 40.59 101 THR A CA 1
ATOM 799 C C . THR A 1 101 ? -1.768 -10.031 0.280 1.00 40.59 101 THR A C 1
ATOM 801 O O . THR A 1 101 ? -0.754 -10.341 0.892 1.00 40.59 101 THR A O 1
ATOM 804 N N . LYS A 1 102 ? -2.404 -8.899 0.550 1.00 46.97 102 LYS A N 1
ATOM 805 C CA . LYS A 1 102 ? -2.760 -8.397 1.855 1.00 46.97 102 LYS A CA 1
ATOM 806 C C . LYS A 1 102 ? -4.186 -8.917 2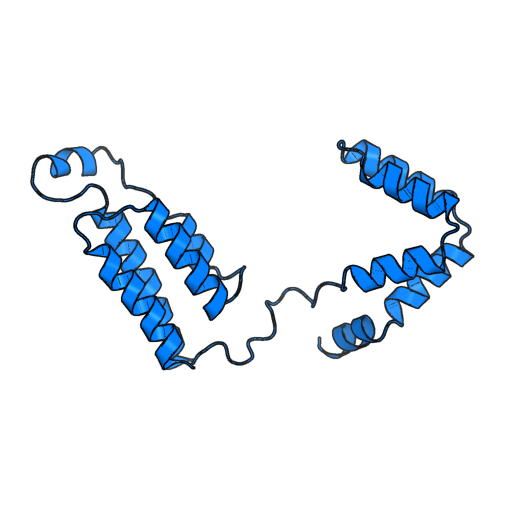.083 1.00 46.97 102 LYS A C 1
ATOM 808 O O . LYS A 1 102 ? -4.967 -8.921 1.129 1.00 46.97 102 LYS A O 1
ATOM 813 N N . PRO A 1 103 ? -4.546 -9.358 3.298 1.00 47.31 103 PRO A N 1
ATOM 814 C CA . PRO A 1 103 ? -5.962 -9.472 3.646 1.00 47.31 103 PRO A CA 1
ATOM 815 C C . PRO A 1 103 ? -6.645 -8.186 3.173 1.00 47.31 103 PRO A C 1
ATOM 817 O O . PRO A 1 103 ? -6.032 -7.124 3.323 1.00 47.31 103 PRO A O 1
ATOM 820 N N . GLU A 1 104 ? -7.819 -8.271 2.532 1.00 50.97 104 GLU A N 1
ATOM 821 C CA . GLU A 1 104 ? -8.566 -7.067 2.160 1.00 50.97 104 GLU A CA 1
ATOM 822 C C . GLU A 1 104 ? -8.546 -6.147 3.379 1.00 50.97 104 GLU A C 1
ATOM 824 O O . GLU A 1 104 ? -9.015 -6.515 4.457 1.00 50.97 104 GLU A O 1
ATOM 829 N N . SER A 1 105 ? -7.836 -5.023 3.256 1.00 59.22 105 SER A N 1
ATOM 830 C CA . SER A 1 105 ? -7.657 -4.127 4.384 1.00 59.22 105 SER A CA 1
ATOM 831 C C . SER A 1 105 ? -9.051 -3.700 4.794 1.00 59.22 105 SER A C 1
ATOM 833 O O . SER A 1 105 ? -9.814 -3.277 3.919 1.00 59.22 105 SER A O 1
ATOM 835 N N . LEU A 1 106 ? -9.375 -3.830 6.085 1.00 65.69 106 LEU A N 1
ATOM 836 C CA . LE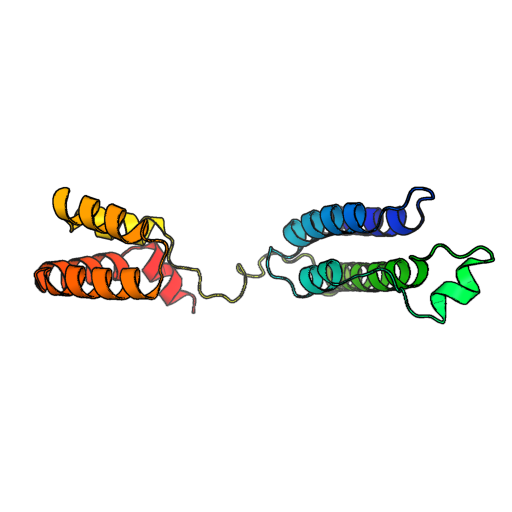U A 1 106 ? -10.617 -3.302 6.642 1.00 65.69 106 LEU A CA 1
ATOM 837 C C . LEU A 1 106 ? -10.847 -1.909 6.038 1.00 65.69 106 LEU A C 1
ATOM 839 O O . LEU A 1 106 ? -9.960 -1.058 6.178 1.00 65.69 106 LEU A O 1
ATOM 843 N N . PRO A 1 107 ? -11.951 -1.686 5.302 1.00 73.75 107 PRO A N 1
ATOM 844 C CA . PRO A 1 107 ? -12.186 -0.396 4.676 1.00 73.75 107 PRO A CA 1
ATOM 845 C C . PRO A 1 107 ? -12.204 0.660 5.778 1.00 73.75 107 PRO A C 1
ATOM 847 O O . PRO A 1 107 ? -12.919 0.497 6.769 1.00 73.75 107 PRO A O 1
ATOM 850 N N . PHE A 1 108 ? -11.383 1.702 5.644 1.00 76.31 108 PHE A N 1
ATOM 851 C CA . PHE A 1 108 ? -11.224 2.735 6.673 1.00 76.31 108 PHE A CA 1
ATOM 852 C C . PHE A 1 108 ? -12.568 3.380 7.038 1.00 76.31 108 PHE A C 1
ATOM 854 O O . PHE A 1 108 ? -12.789 3.747 8.188 1.00 76.31 108 PHE A O 1
ATOM 861 N N . GLU A 1 109 ? -13.494 3.423 6.081 1.00 78.62 109 GLU A N 1
ATOM 862 C CA . GLU A 1 109 ? -14.857 3.912 6.261 1.00 78.62 109 GLU A CA 1
ATOM 863 C C . GLU A 1 109 ? -15.622 3.101 7.316 1.00 78.62 109 GLU A C 1
ATOM 865 O O . GLU A 1 109 ? -16.334 3.683 8.119 1.00 78.62 109 GLU A O 1
ATOM 870 N N . VAL A 1 110 ? -15.415 1.781 7.394 1.00 82.94 110 VAL A N 1
ATOM 871 C CA . VAL A 1 110 ? -16.075 0.917 8.393 1.00 82.94 110 VAL A CA 1
ATOM 872 C C . VAL A 1 110 ? -15.605 1.246 9.807 1.00 82.94 110 VAL A C 1
ATOM 874 O O . VAL A 1 110 ? -16.398 1.258 10.750 1.00 82.94 110 VAL A O 1
ATOM 877 N N . LEU A 1 111 ? -14.305 1.514 9.958 1.00 85.62 111 LEU A N 1
ATOM 878 C CA . LEU A 1 111 ? -13.738 1.936 11.236 1.00 85.62 111 LEU A CA 1
ATOM 879 C C . LEU A 1 111 ? -14.269 3.317 11.622 1.00 85.62 111 LEU A C 1
ATOM 881 O O . LEU A 1 111 ? -14.665 3.509 12.766 1.00 85.62 111 LEU A O 1
ATOM 885 N N . LEU A 1 112 ? -14.312 4.252 10.670 1.00 85.06 112 LEU A N 1
ATOM 886 C CA . LEU A 1 112 ? -14.808 5.605 10.904 1.00 85.06 112 LEU A CA 1
ATOM 887 C C . LEU A 1 112 ? -16.289 5.601 11.310 1.00 85.06 112 LEU A C 1
ATOM 889 O O . LEU A 1 112 ? -16.621 6.161 12.347 1.00 85.06 112 LEU A O 1
ATOM 893 N N . GLU A 1 113 ? -17.147 4.904 10.562 1.00 84.62 113 GLU A N 1
ATOM 894 C CA . GLU A 1 113 ? -18.580 4.768 10.860 1.00 84.62 113 GLU A CA 1
ATOM 895 C C . GLU A 1 113 ? -18.811 4.162 12.252 1.00 84.62 113 GLU A C 1
ATOM 897 O O . GLU A 1 113 ? -19.644 4.640 13.018 1.00 84.62 113 GLU A O 1
ATOM 902 N N . SER A 1 114 ? -18.040 3.133 12.620 1.00 87.31 114 SER A N 1
ATOM 903 C CA . SER A 1 114 ? -18.162 2.499 13.939 1.00 87.31 114 SER A CA 1
ATOM 904 C C . SER A 1 114 ? -17.755 3.440 15.075 1.00 87.31 114 SER A C 1
ATOM 906 O O . SER A 1 114 ? -18.377 3.428 16.134 1.00 87.31 114 SER A O 1
ATOM 908 N N . LEU A 1 115 ? -16.734 4.274 14.858 1.00 88.88 115 LEU A N 1
ATOM 909 C CA . LEU A 1 115 ? -16.310 5.288 15.824 1.00 88.88 115 LEU A CA 1
ATOM 910 C C . LEU A 1 115 ? -17.328 6.432 15.927 1.00 88.88 115 LEU A C 1
ATOM 912 O O . LEU A 1 115 ? -17.595 6.900 17.029 1.00 88.88 115 LEU A O 1
ATOM 916 N N . GLU A 1 116 ? -17.897 6.881 14.808 1.00 86.62 116 GLU A N 1
ATOM 917 C CA . GLU A 1 116 ? -18.892 7.960 14.773 1.00 86.62 116 GLU A CA 1
ATOM 918 C C . GLU A 1 116 ? -20.219 7.563 15.430 1.00 86.62 116 GLU A C 1
ATOM 920 O O . GLU A 1 116 ? -20.842 8.394 16.090 1.00 86.62 116 GLU A O 1
ATOM 925 N N . ASN A 1 117 ? -20.637 6.304 15.278 1.00 86.94 117 ASN A N 1
ATOM 926 C CA . ASN A 1 117 ? -21.898 5.815 15.833 1.00 86.94 117 ASN A CA 1
ATOM 927 C C . ASN A 1 117 ? -21.852 5.625 17.356 1.00 86.94 117 ASN A C 1
ATOM 929 O O . ASN A 1 117 ? -22.856 5.854 18.028 1.00 86.94 117 ASN A O 1
ATOM 933 N N . GLU A 1 118 ? -20.705 5.212 17.898 1.00 90.38 118 GLU A N 1
ATOM 934 C CA . GLU A 1 118 ? -20.591 4.819 19.309 1.00 90.38 118 GLU A CA 1
ATOM 935 C C . GLU A 1 118 ? -19.999 5.910 20.204 1.00 90.38 118 GLU A C 1
ATOM 937 O O . GLU A 1 118 ? -20.288 5.978 21.401 1.00 90.38 118 GLU A O 1
ATOM 942 N N . LEU A 1 119 ? -19.168 6.795 19.648 1.00 91.38 119 LEU A N 1
ATOM 943 C CA . LEU A 1 119 ? -18.552 7.863 20.423 1.00 91.38 119 LEU A CA 1
ATOM 944 C C . LEU A 1 119 ? -19.425 9.111 20.438 1.00 91.38 119 LEU A C 1
ATOM 946 O O . LEU A 1 119 ? -19.935 9.582 19.423 1.00 91.38 119 LEU A O 1
ATOM 950 N N . LYS A 1 120 ? -19.493 9.759 21.601 1.00 91.62 120 LYS A N 1
ATOM 951 C CA . LYS A 1 120 ? -20.023 11.121 21.689 1.00 91.62 120 LYS A CA 1
ATOM 952 C C . LYS A 1 120 ? -19.154 12.053 20.848 1.00 91.62 120 LYS A C 1
ATOM 954 O O . LYS A 1 120 ? -17.932 11.915 20.806 1.00 91.62 120 LYS A O 1
ATOM 959 N N . VAL A 1 121 ? -19.756 13.111 20.308 1.00 87.25 121 VAL A N 1
ATOM 960 C CA . VAL A 1 121 ? -19.044 14.155 19.545 1.00 87.25 121 VAL A CA 1
ATOM 961 C C . VAL A 1 121 ? -17.816 14.695 20.299 1.00 87.25 121 VAL A C 1
ATOM 963 O O . VAL A 1 121 ? -16.775 14.957 19.700 1.00 87.25 121 VAL A O 1
ATOM 966 N N . SER A 1 122 ? -17.888 14.837 21.626 1.00 89.56 122 SER A N 1
ATOM 967 C CA . SER A 1 122 ? -16.748 15.261 22.454 1.00 89.56 122 SER A CA 1
ATOM 968 C C . SER A 1 122 ? -15.607 14.235 22.497 1.00 89.56 122 SER A C 1
ATOM 970 O O . SER A 1 122 ? -14.441 14.626 22.458 1.00 89.56 122 SER A O 1
ATOM 972 N N . GLN A 1 123 ? -15.924 12.940 22.548 1.00 91.31 123 GLN A N 1
ATOM 973 C CA . GLN A 1 123 ? -14.956 11.840 22.529 1.00 91.31 123 GLN A CA 1
ATOM 974 C C . GLN A 1 123 ? -14.311 11.710 21.144 1.00 91.31 123 GLN A C 1
ATOM 976 O O . GLN A 1 123 ? -13.088 11.635 21.040 1.00 91.31 123 GLN A O 1
ATOM 981 N N . PHE A 1 124 ? -15.108 11.801 20.078 1.00 90.75 124 PHE A N 1
ATOM 982 C CA . PHE A 1 124 ? -14.614 11.783 18.702 1.00 90.75 124 PHE A CA 1
ATOM 983 C C . PHE A 1 124 ? -13.671 12.964 18.410 1.00 90.75 124 PHE A C 1
ATOM 985 O O . PHE A 1 124 ? -12.575 12.790 17.879 1.00 90.75 124 PHE A O 1
ATOM 992 N N . ASN A 1 125 ? -14.021 14.171 18.865 1.00 89.31 125 ASN A N 1
ATOM 993 C CA . ASN A 1 125 ? -13.135 15.334 18.767 1.00 89.31 125 ASN A CA 1
ATOM 994 C C . ASN A 1 125 ? -11.818 15.153 19.541 1.00 89.31 125 ASN A C 1
ATOM 996 O O . ASN A 1 125 ? -10.777 15.656 19.113 1.00 89.31 125 ASN A O 1
ATOM 1000 N N . SER A 1 126 ? -11.838 14.447 20.674 1.00 92.19 126 SER A N 1
ATOM 1001 C CA . SER A 1 126 ? -10.617 14.100 21.410 1.00 92.19 126 SER A CA 1
ATOM 1002 C C . SER A 1 126 ? -9.738 13.129 20.620 1.00 92.19 126 SER A C 1
ATOM 1004 O O . SER A 1 126 ? -8.530 13.352 20.550 1.00 92.19 126 SER A O 1
ATOM 1006 N N . LEU A 1 127 ? -10.321 12.134 19.941 1.00 91.62 127 LEU A N 1
ATOM 1007 C CA . LEU A 1 127 ? -9.578 11.256 19.030 1.00 91.62 127 LEU A CA 1
ATOM 1008 C C . LEU A 1 127 ? -8.914 12.024 17.886 1.00 91.62 127 LEU A C 1
ATOM 1010 O O . LEU A 1 127 ? -7.732 11.808 17.633 1.00 91.62 127 LEU A O 1
ATOM 1014 N N . ILE A 1 128 ? -9.620 12.966 17.249 1.00 90.19 128 ILE A N 1
ATOM 1015 C CA . ILE A 1 128 ? -9.045 13.813 16.185 1.00 90.19 128 ILE A CA 1
ATOM 1016 C C . ILE A 1 128 ? -7.855 14.631 16.715 1.00 90.19 128 ILE A C 1
ATOM 1018 O O . ILE A 1 128 ? -6.838 14.809 16.042 1.00 90.19 128 ILE A O 1
ATOM 1022 N N . LYS A 1 129 ? -7.943 15.140 17.949 1.00 93.69 129 LYS A N 1
ATOM 1023 C CA . LYS A 1 129 ? -6.819 15.853 18.575 1.00 93.69 129 LYS A CA 1
ATOM 1024 C C . LYS A 1 129 ? -5.627 14.925 18.805 1.00 93.69 129 LYS A C 1
ATOM 1026 O O . LYS A 1 129 ? -4.499 15.323 18.523 1.00 93.69 129 LYS A O 1
ATOM 1031 N N . ILE A 1 130 ? -5.872 13.703 19.281 1.00 94.12 130 ILE A N 1
ATOM 1032 C CA . ILE A 1 130 ? -4.830 12.692 19.505 1.00 94.12 130 ILE A CA 1
ATOM 1033 C C . ILE A 1 130 ? -4.190 12.267 18.175 1.00 94.12 130 ILE A C 1
ATOM 1035 O O . ILE A 1 130 ? -2.967 12.154 18.100 1.00 94.12 130 ILE A O 1
ATOM 1039 N N . SER A 1 131 ? -4.968 12.096 17.099 1.00 88.75 131 SER A N 1
ATOM 1040 C CA . SER A 1 131 ? -4.444 11.671 15.792 1.00 88.75 131 SER A CA 1
ATOM 1041 C C . SER A 1 131 ? -3.480 12.683 15.169 1.00 88.75 131 SER A C 1
ATOM 1043 O O . SER A 1 131 ? -2.572 12.294 14.439 1.00 88.75 131 SER A O 1
ATOM 1045 N N . ASN A 1 132 ? -3.633 13.970 15.491 1.00 93.00 132 ASN A N 1
ATOM 1046 C CA . ASN A 1 132 ? -2.766 15.046 15.006 1.00 93.00 132 ASN A CA 1
ATOM 1047 C C . ASN A 1 132 ? -1.416 15.147 15.745 1.00 93.00 132 ASN A C 1
ATOM 1049 O O . ASN A 1 132 ? -0.565 15.957 15.366 1.00 93.00 132 ASN A O 1
ATOM 1053 N N . ILE A 1 133 ? -1.189 14.339 16.785 1.00 94.50 133 ILE A N 1
ATOM 1054 C CA . ILE A 1 133 ? 0.088 14.292 17.505 1.00 94.50 133 ILE A CA 1
ATOM 1055 C C . ILE A 1 133 ? 1.147 13.641 16.609 1.00 94.50 133 ILE A C 1
ATOM 1057 O O . ILE A 1 133 ? 0.977 12.518 16.124 1.00 94.50 133 ILE A O 1
ATOM 1061 N N . LYS A 1 134 ? 2.250 14.367 16.376 1.00 93.62 134 LYS A N 1
ATOM 1062 C CA . LYS A 1 134 ? 3.346 13.924 15.500 1.00 93.62 134 LYS A CA 1
ATOM 1063 C C . LYS A 1 134 ? 4.185 12.821 16.135 1.00 93.62 134 LYS A C 1
ATOM 1065 O O . LYS A 1 134 ? 4.564 11.882 15.437 1.00 93.62 134 LYS A O 1
ATOM 1070 N N . ASP A 1 135 ? 4.472 12.945 17.430 1.00 95.69 135 ASP A N 1
ATOM 1071 C CA . ASP A 1 135 ? 5.250 11.950 18.157 1.00 95.69 135 ASP A CA 1
ATOM 1072 C C . ASP A 1 135 ? 4.450 10.653 18.331 1.00 95.69 135 ASP A C 1
ATOM 1074 O O . ASP A 1 135 ? 3.309 10.655 18.796 1.00 95.69 135 ASP A O 1
ATOM 1078 N N . LYS A 1 136 ? 5.046 9.531 17.920 1.00 93.38 136 LYS A N 1
ATOM 1079 C CA . LYS A 1 136 ? 4.361 8.236 17.909 1.00 93.38 136 LYS A CA 1
ATOM 1080 C C . LYS A 1 136 ? 4.123 7.708 19.327 1.00 93.38 136 LYS A C 1
ATOM 1082 O O . LYS A 1 136 ? 3.033 7.206 19.583 1.00 93.38 136 LYS A O 1
ATOM 1087 N N . GLN A 1 137 ? 5.108 7.822 20.220 1.00 94.06 137 GLN A N 1
ATOM 1088 C CA . GLN A 1 137 ? 5.011 7.281 21.579 1.00 94.06 137 GLN A CA 1
ATOM 1089 C C . GLN A 1 137 ? 4.005 8.073 22.418 1.00 94.06 137 GLN A C 1
ATOM 1091 O O . GLN A 1 137 ? 3.169 7.488 23.105 1.00 94.06 137 GLN A O 1
ATOM 1096 N N . GLU A 1 138 ? 4.026 9.402 22.314 1.00 95.75 138 GLU A N 1
ATOM 1097 C CA . GLU A 1 138 ? 3.046 10.277 22.954 1.00 95.75 138 GLU A CA 1
ATOM 1098 C C . GLU A 1 138 ? 1.631 9.979 22.446 1.00 95.75 138 GLU A C 1
ATOM 1100 O O . GLU A 1 138 ? 0.692 9.873 23.240 1.00 95.75 138 GLU A O 1
ATOM 1105 N N . ARG A 1 139 ? 1.473 9.802 21.127 1.00 96.56 139 ARG A N 1
ATOM 1106 C CA . ARG A 1 139 ? 0.184 9.460 20.519 1.00 96.56 139 ARG A CA 1
ATOM 1107 C C . ARG A 1 139 ? -0.343 8.118 21.023 1.00 96.56 139 ARG A C 1
ATOM 1109 O O . ARG A 1 139 ? -1.511 8.046 21.388 1.00 96.56 139 ARG A O 1
ATOM 1116 N N . GLU A 1 140 ? 0.492 7.081 21.069 1.00 94.69 140 GLU A N 1
ATOM 1117 C CA . GLU A 1 140 ? 0.118 5.753 21.585 1.00 94.69 140 GLU A CA 1
ATOM 1118 C C . GLU A 1 140 ? -0.283 5.802 23.066 1.00 94.69 140 GLU A C 1
ATOM 1120 O O . GLU A 1 140 ? -1.309 5.237 23.450 1.00 94.69 140 GLU A O 1
ATOM 1125 N N . SER A 1 141 ? 0.470 6.536 23.888 1.00 95.38 141 SER A N 1
ATOM 1126 C CA . SER A 1 141 ? 0.159 6.734 25.309 1.00 95.38 141 SER A CA 1
ATOM 1127 C C . SER A 1 141 ? -1.190 7.434 25.514 1.00 95.38 141 SER A C 1
ATOM 1129 O O . SER A 1 141 ? 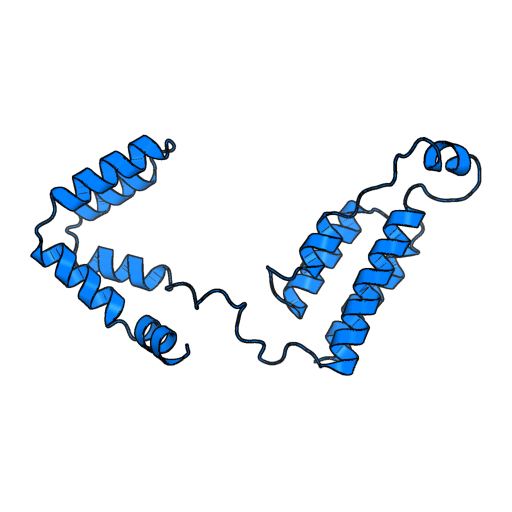-2.059 6.935 26.231 1.00 95.38 141 SER A O 1
ATOM 1131 N N . LYS A 1 142 ? -1.429 8.551 24.814 1.00 95.50 142 LYS A N 1
ATOM 1132 C CA . LYS A 1 142 ? -2.703 9.282 24.897 1.00 95.50 142 LYS A CA 1
ATOM 1133 C C . LYS A 1 142 ? -3.884 8.489 24.349 1.00 95.50 142 LYS A C 1
ATOM 1135 O O . LYS A 1 142 ? -4.973 8.599 24.902 1.00 95.50 142 LYS A O 1
ATOM 1140 N N . LEU A 1 143 ? -3.679 7.695 23.299 1.00 94.56 143 LEU A N 1
ATOM 1141 C CA . LEU A 1 143 ? -4.717 6.818 22.764 1.00 94.56 143 LEU A CA 1
ATOM 1142 C C . LEU A 1 143 ? -5.093 5.732 23.780 1.00 94.56 143 LEU A C 1
ATOM 1144 O O . LEU A 1 143 ? -6.273 5.480 23.989 1.00 94.56 143 LEU A O 1
ATOM 1148 N N . THR A 1 144 ? -4.103 5.137 24.448 1.00 93.81 144 THR A N 1
ATOM 1149 C CA . THR A 1 144 ? -4.333 4.115 25.480 1.00 93.81 144 THR A CA 1
ATOM 1150 C C . THR A 1 144 ? -5.123 4.685 26.655 1.00 93.81 144 THR A C 1
ATOM 1152 O O . THR A 1 144 ? -6.092 4.069 27.093 1.00 93.81 144 THR A O 1
ATOM 1155 N N . ASN A 1 145 ? -4.767 5.886 27.120 1.00 94.81 145 ASN A N 1
ATOM 1156 C CA . ASN A 1 145 ? -5.508 6.569 28.182 1.00 94.81 145 ASN A CA 1
ATOM 1157 C C . ASN A 1 145 ? -6.941 6.888 27.744 1.00 94.81 145 ASN A C 1
ATOM 1159 O O . ASN A 1 145 ? -7.879 6.545 28.450 1.00 94.81 145 ASN A O 1
ATOM 1163 N N . PHE A 1 146 ? -7.119 7.444 26.540 1.00 94.38 146 PHE A N 1
ATOM 1164 C CA . PHE A 1 146 ? -8.447 7.718 25.990 1.00 94.38 146 PHE A CA 1
ATOM 1165 C C . PHE A 1 146 ? -9.326 6.463 25.948 1.00 94.38 146 PHE A C 1
ATOM 1167 O O . PHE A 1 146 ? -10.476 6.521 26.364 1.00 94.38 146 PHE A O 1
ATOM 1174 N N . LEU A 1 147 ? -8.792 5.335 25.466 1.00 92.00 147 LEU A N 1
ATOM 1175 C CA . LEU A 1 147 ? -9.529 4.071 25.408 1.00 92.00 147 LEU A CA 1
ATOM 1176 C C . LEU A 1 147 ? -9.822 3.506 26.804 1.00 92.00 147 LEU A C 1
ATOM 1178 O O . LEU A 1 147 ? -10.865 2.895 26.988 1.00 92.00 147 LEU A O 1
ATOM 1182 N N . SER A 1 148 ? -8.933 3.722 27.776 1.00 91.38 148 SER A N 1
ATOM 1183 C CA . SER A 1 148 ? -9.126 3.282 29.168 1.00 91.38 148 SER A CA 1
ATOM 1184 C C . SER A 1 148 ? -10.196 4.094 29.903 1.00 91.38 148 SER A C 1
ATOM 1186 O O . SER A 1 148 ? -10.806 3.588 30.840 1.00 91.38 148 SER A O 1
ATOM 1188 N N . ASP A 1 149 ? -10.424 5.336 29.471 1.00 93.19 149 ASP A N 1
ATOM 1189 C CA . ASP A 1 149 ? -11.449 6.230 30.015 1.00 93.19 149 ASP A CA 1
ATOM 1190 C C . ASP A 1 149 ? -12.845 5.981 29.408 1.00 93.19 149 ASP A C 1
ATOM 1192 O O . ASP A 1 149 ? -13.829 6.573 29.859 1.00 93.19 149 ASP A O 1
ATOM 1196 N N . LEU A 1 150 ? -12.954 5.151 28.361 1.00 92.38 150 LEU A N 1
ATOM 1197 C CA . LEU A 1 150 ? -14.243 4.772 27.780 1.00 92.38 150 LEU A CA 1
ATOM 1198 C C . LEU A 1 150 ? -14.912 3.670 28.602 1.00 92.38 150 LEU A C 1
ATOM 1200 O O . LEU A 1 150 ? -14.264 2.748 29.093 1.00 92.38 150 LEU A O 1
ATOM 1204 N N . ASP A 1 151 ? -16.242 3.720 28.666 1.00 91.94 151 ASP A N 1
ATOM 1205 C CA . ASP A 1 151 ? -17.023 2.633 29.242 1.00 91.94 151 ASP A CA 1
ATOM 1206 C C . ASP A 1 151 ? -16.800 1.344 28.433 1.00 91.94 151 ASP A C 1
ATOM 1208 O O . ASP A 1 151 ? -16.868 1.344 27.200 1.00 91.94 151 ASP A O 1
ATOM 1212 N N . ASN A 1 152 ? -16.583 0.222 29.127 1.00 90.50 152 ASN A N 1
ATOM 1213 C CA . ASN A 1 152 ? -16.347 -1.079 28.488 1.00 90.50 152 ASN A CA 1
ATOM 1214 C C . ASN A 1 152 ? -17.459 -1.469 27.501 1.00 90.50 152 ASN A C 1
ATOM 1216 O O . ASN A 1 152 ? -17.189 -2.123 26.498 1.00 90.50 152 ASN A O 1
ATOM 1220 N N . GLU A 1 153 ? -18.699 -1.057 27.768 1.00 90.69 153 GLU A N 1
ATOM 1221 C CA . GLU A 1 153 ? -19.840 -1.288 26.880 1.00 90.69 153 GLU A CA 1
ATOM 1222 C C . GLU A 1 153 ? -19.656 -0.606 25.516 1.00 90.69 153 GLU A C 1
ATOM 1224 O O . GLU A 1 153 ? -19.879 -1.241 24.489 1.00 90.69 153 GLU A O 1
ATOM 1229 N N . ILE A 1 154 ? -19.137 0.628 25.488 1.00 89.38 154 ILE A N 1
ATOM 1230 C CA . ILE A 1 154 ? -18.850 1.368 24.247 1.00 89.38 154 ILE A CA 1
ATOM 1231 C C . ILE A 1 154 ? -17.761 0.644 23.447 1.00 89.38 154 ILE A C 1
ATOM 1233 O O . ILE A 1 154 ? -17.872 0.484 22.234 1.00 89.38 154 ILE A O 1
ATOM 1237 N N . ILE A 1 155 ? -16.714 0.153 24.119 1.00 91.12 155 ILE A N 1
ATOM 1238 C CA . ILE A 1 155 ? -15.627 -0.600 23.471 1.00 91.12 155 ILE A CA 1
ATOM 1239 C C . ILE A 1 155 ? -16.162 -1.891 22.846 1.00 91.12 155 ILE A C 1
ATOM 1241 O O . ILE A 1 155 ? -15.856 -2.198 21.691 1.00 91.12 155 ILE A O 1
ATOM 1245 N N . LEU A 1 156 ? -16.978 -2.638 23.593 1.00 92.75 156 LEU A N 1
ATOM 1246 C CA . LEU A 1 156 ? -17.595 -3.869 23.106 1.00 92.75 156 LEU A CA 1
ATOM 1247 C C . LEU A 1 156 ? -18.528 -3.600 21.923 1.00 92.75 156 LEU A C 1
ATOM 1249 O O . LEU A 1 156 ? -18.472 -4.340 20.941 1.00 92.75 156 LEU A O 1
ATOM 1253 N N . GLN A 1 157 ? -19.327 -2.533 21.975 1.00 91.38 157 GLN A N 1
ATOM 1254 C CA . GLN A 1 157 ? -20.250 -2.178 20.902 1.00 91.38 157 GLN A CA 1
ATOM 1255 C C . GLN A 1 157 ? -19.515 -1.724 19.632 1.00 91.38 157 GLN A C 1
ATOM 1257 O O . GLN A 1 157 ? -19.859 -2.170 18.537 1.00 91.38 157 GLN A O 1
ATOM 1262 N N . MET A 1 158 ? -18.440 -0.938 19.761 1.00 90.25 158 MET A N 1
ATOM 1263 C CA . MET A 1 158 ? -17.571 -0.583 18.630 1.00 90.25 158 MET A CA 1
ATOM 1264 C C . MET A 1 158 ? -16.992 -1.830 17.958 1.00 90.25 158 MET A C 1
ATOM 1266 O O . MET A 1 158 ? -17.054 -1.964 16.737 1.00 90.25 158 MET A O 1
ATOM 1270 N N . LEU A 1 159 ? -16.458 -2.769 18.746 1.00 91.12 159 LEU A N 1
ATOM 1271 C CA . LEU A 1 159 ? -15.920 -4.024 18.219 1.00 91.12 159 LEU A CA 1
ATOM 1272 C C . LEU A 1 159 ? -17.009 -4.873 17.554 1.00 91.12 159 LEU A C 1
ATOM 1274 O O . LEU A 1 159 ? -16.785 -5.407 16.468 1.00 91.12 159 LEU A O 1
ATOM 1278 N N . ALA A 1 160 ? -18.193 -4.969 18.163 1.00 92.12 160 ALA A N 1
ATOM 1279 C CA . ALA A 1 160 ? -19.325 -5.696 17.600 1.00 92.12 160 ALA A CA 1
ATOM 1280 C C . ALA A 1 160 ? -19.774 -5.098 16.257 1.00 92.12 160 ALA A C 1
ATOM 1282 O O . ALA A 1 160 ? -19.972 -5.845 15.298 1.00 92.12 160 ALA A O 1
ATOM 1283 N N . ASN A 1 161 ? -19.867 -3.770 16.148 1.00 90.56 161 ASN A N 1
ATOM 1284 C CA . ASN A 1 161 ? -20.223 -3.082 14.905 1.00 90.56 161 ASN A CA 1
ATOM 1285 C C . ASN A 1 161 ? -19.184 -3.317 13.804 1.00 90.56 161 ASN A C 1
ATOM 1287 O O . ASN A 1 161 ? -19.551 -3.676 12.687 1.00 90.56 161 ASN A O 1
ATOM 1291 N N . ILE A 1 162 ? -17.889 -3.193 14.121 1.00 90.69 162 ILE A N 1
ATOM 1292 C CA . ILE A 1 162 ? -16.809 -3.436 13.153 1.00 90.69 162 ILE A CA 1
ATOM 1293 C C . ILE A 1 162 ? -16.876 -4.877 12.636 1.00 90.69 162 ILE A C 1
ATOM 1295 O O . ILE A 1 162 ? -16.854 -5.104 11.428 1.00 90.69 162 ILE A O 1
ATOM 1299 N N . LEU A 1 163 ? -16.966 -5.857 13.539 1.00 90.69 163 LEU A N 1
ATOM 1300 C CA . LEU A 1 163 ? -16.895 -7.277 13.186 1.00 90.69 163 LEU A CA 1
ATOM 1301 C C . LEU A 1 163 ? -18.166 -7.800 12.504 1.00 90.69 163 LEU A C 1
ATOM 1303 O O . LEU A 1 163 ? -18.094 -8.753 11.732 1.00 90.69 163 LEU A O 1
ATOM 1307 N N . SER A 1 164 ? -19.319 -7.182 12.763 1.00 90.00 164 SER A N 1
ATOM 1308 C CA . SER A 1 164 ? -20.591 -7.535 12.117 1.00 90.00 164 SER A CA 1
ATOM 1309 C C . SER A 1 164 ? -20.846 -6.779 10.811 1.00 90.00 164 SER A C 1
ATOM 1311 O O . SER A 1 164 ? -21.769 -7.126 10.069 1.00 90.00 164 SER A O 1
ATOM 1313 N N . HIS A 1 165 ? -20.033 -5.769 10.489 1.00 89.62 165 HIS A N 1
ATOM 1314 C CA . HIS A 1 165 ? -20.202 -4.994 9.272 1.00 89.62 165 HIS A CA 1
ATOM 1315 C C . HIS A 1 165 ? -20.054 -5.882 8.026 1.00 89.62 165 HIS A C 1
ATOM 1317 O O . HIS A 1 165 ? -19.076 -6.615 7.871 1.00 89.62 165 HIS A O 1
ATOM 1323 N N . LYS A 1 166 ? -20.995 -5.765 7.079 1.00 85.94 166 LYS A N 1
ATOM 1324 C CA . LYS A 1 166 ? -21.097 -6.620 5.880 1.00 85.94 166 LYS A CA 1
ATOM 1325 C C . LYS A 1 166 ? -19.766 -6.800 5.139 1.00 85.94 166 LYS A C 1
ATOM 1327 O O . LYS A 1 166 ? -19.382 -7.925 4.847 1.00 85.94 166 LYS A O 1
ATOM 1332 N N . LYS A 1 167 ? -19.040 -5.702 4.891 1.00 83.50 167 LYS A N 1
ATOM 1333 C CA . LYS A 1 167 ? -17.729 -5.747 4.214 1.00 83.50 167 LYS A CA 1
ATOM 1334 C C . LYS A 1 167 ? -16.692 -6.560 5.001 1.00 83.50 167 LYS A C 1
ATOM 1336 O O . LYS A 1 167 ? -15.875 -7.233 4.397 1.00 83.50 167 LYS A O 1
ATOM 1341 N N . VAL A 1 168 ? -16.713 -6.508 6.333 1.00 85.38 168 VAL A N 1
ATOM 1342 C CA . VAL A 1 168 ? -15.775 -7.258 7.187 1.00 85.38 168 VAL A CA 1
ATOM 1343 C C . VAL A 1 168 ? -16.106 -8.743 7.163 1.00 85.38 168 VAL A C 1
ATOM 1345 O O . VAL A 1 168 ? -15.215 -9.568 6.988 1.00 85.38 168 VAL A O 1
ATOM 1348 N N . VAL A 1 169 ? -17.393 -9.081 7.237 1.00 86.12 169 VAL A N 1
ATOM 1349 C CA . VAL A 1 169 ? -17.869 -10.463 7.112 1.00 86.12 169 VAL A CA 1
ATOM 1350 C C . VAL A 1 169 ? -17.496 -11.060 5.748 1.00 86.12 169 VAL A C 1
ATOM 1352 O O . VAL A 1 169 ? -16.994 -12.180 5.695 1.00 86.12 169 VAL A O 1
ATOM 1355 N N . GLU A 1 170 ? -17.668 -10.309 4.656 1.00 83.00 170 GLU A N 1
ATOM 1356 C CA . GLU A 1 170 ? -17.262 -10.726 3.302 1.00 83.00 170 GLU A CA 1
ATOM 1357 C C . GLU A 1 170 ? -15.750 -11.017 3.214 1.00 83.00 170 GLU A C 1
ATOM 1359 O O . GLU A 1 170 ? -15.341 -12.021 2.624 1.00 83.00 170 GLU A O 1
ATOM 1364 N N . ILE A 1 171 ? -14.915 -10.195 3.860 1.00 80.19 171 ILE A N 1
ATOM 1365 C CA . ILE A 1 171 ? -13.460 -10.407 3.933 1.00 80.19 171 ILE A CA 1
ATOM 1366 C C . ILE A 1 171 ? -13.130 -11.684 4.710 1.00 80.19 171 ILE A C 1
ATOM 1368 O O . ILE A 1 171 ? -12.301 -12.481 4.277 1.00 80.19 171 ILE A O 1
ATOM 1372 N N . MET A 1 172 ? -13.775 -11.897 5.857 1.00 78.00 172 MET A N 1
ATOM 1373 C CA . MET A 1 172 ? -13.522 -13.071 6.697 1.00 78.00 172 MET A CA 1
ATOM 1374 C C . MET A 1 172 ? -13.960 -14.382 6.032 1.00 78.00 172 MET A C 1
ATOM 1376 O O . MET A 1 172 ? -13.363 -15.417 6.296 1.00 78.00 172 MET A O 1
ATOM 1380 N N . GLN A 1 173 ? -14.979 -14.351 5.169 1.00 75.94 173 GLN A N 1
ATOM 1381 C CA . GLN A 1 173 ? -15.486 -15.528 4.448 1.00 75.94 173 GLN A CA 1
ATOM 1382 C C . GLN A 1 173 ? -14.693 -15.877 3.179 1.00 75.94 173 GLN A C 1
ATOM 1384 O O . GLN A 1 173 ? -14.911 -16.937 2.594 1.00 75.94 173 GLN A O 1
ATOM 1389 N N . THR A 1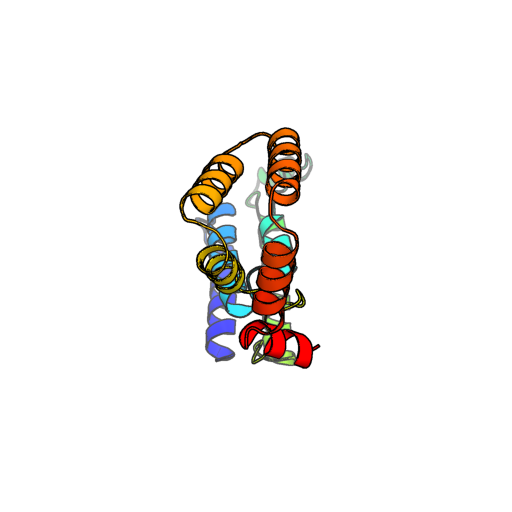 174 ? -13.822 -14.981 2.709 1.00 64.69 174 THR A N 1
ATOM 1390 C CA . THR A 1 174 ? -13.053 -15.154 1.464 1.00 64.69 174 THR A CA 1
ATOM 1391 C C . THR A 1 174 ? -11.600 -15.594 1.683 1.00 64.69 174 THR A C 1
ATOM 1393 O O . THR A 1 174 ? -10.901 -15.834 0.686 1.00 64.69 174 THR A O 1
ATOM 1396 N N . GLN A 1 175 ? -11.169 -15.714 2.947 1.00 52.94 175 GLN A N 1
ATOM 1397 C CA . GLN A 1 175 ? -9.915 -16.351 3.380 1.00 52.94 175 GLN A CA 1
ATOM 1398 C C . GLN A 1 175 ? -10.117 -17.846 3.625 1.00 52.94 175 GLN A C 1
ATOM 1400 O O . GLN A 1 175 ? -9.180 -18.601 3.283 1.00 52.94 175 GLN A O 1
#

Sequence (175 aa):
MKEKEIGLIKKQIEKLDNKDFDLEAWKISTILILERVFGYDSSKIIKIKNIHQDLSSWSLRDTLGTSSGYDASKKYGKEILEACIMELETLGAPGNIKKSTKPESLPFEVLLESLENELKVSQFNSLIKISNIKDKQERESKLTNFLSDLDNEIILQMLANILSHKKVVEIMQTQ

pLDDT: mean 81.53, std 15.32, range [40.03, 96.56]

Radius of gyration: 24.79 Å; chains: 1; bounding box: 58×33×58 Å

Secondary structure (DSSP, 8-state):
-HHHHHHHHHHHHHHHT-TT--HHHHHHHHHHHHHHHH-TT-HHHHHHHT------TTHHHHTTTT--TTHHHHHHHHHHHHHHHHHHHHT-S-TT--S-SS-----HHHHHHHHHHHS-HHHHHHHHHHHT---HHHHHHHHHHHHHTS-HHHHHHHHHHHHHSHHHHHHHH--

Foldseek 3Di:
DLVVLLVLLVVLLVLLPDPPRDLVVSLVSNLVSCCVQPNNDDPLNVQSVPQDQPPDPVLVVVVVDDDDSCPVSSVSNNVSSVVVNVCCVPVNTPPPPPHPPPQPPQPVVQLVVLCVVLDDPVLVVQLVVLVPDPDPVSSVVSVVVSVVPDDVVSVVSSVVSSCPPPVNVVSVVVD